Protein AF-A0A848Y3L2-F1 (afdb_monomer_lite)

Structure (mmCIF, N/CA/C/O backbone):
data_AF-A0A848Y3L2-F1
#
_entry.id   AF-A0A848Y3L2-F1
#
loop_
_atom_site.group_PDB
_atom_site.id
_atom_site.type_symbol
_atom_site.label_atom_id
_atom_site.label_alt_id
_atom_site.label_comp_id
_atom_site.label_asym_id
_atom_site.label_entity_id
_atom_site.label_seq_id
_atom_site.pdbx_PDB_ins_code
_atom_site.Cartn_x
_atom_site.Cartn_y
_atom_site.Cartn_z
_atom_site.occupancy
_atom_site.B_iso_or_equiv
_atom_site.auth_seq_id
_atom_site.auth_comp_id
_atom_site.auth_asym_id
_atom_site.auth_atom_id
_atom_site.pdbx_PDB_model_num
ATOM 1 N N . MET A 1 1 ? -10.957 -10.971 35.483 1.00 59.75 1 MET A N 1
ATOM 2 C CA . MET A 1 1 ? -10.360 -10.599 34.182 1.00 59.75 1 MET A CA 1
ATOM 3 C C . MET A 1 1 ? -11.388 -10.937 33.118 1.00 59.75 1 MET A C 1
ATOM 5 O O . MET A 1 1 ? -11.830 -12.078 33.107 1.00 59.75 1 MET A O 1
ATOM 9 N N . GLU A 1 2 ? -11.858 -9.978 32.313 1.00 57.75 2 GLU A N 1
ATOM 10 C CA . GLU A 1 2 ? -12.729 -10.335 31.183 1.00 57.75 2 GLU A CA 1
ATOM 11 C C . GLU A 1 2 ? -11.956 -11.264 30.236 1.00 57.75 2 GLU A C 1
ATOM 13 O O . GLU A 1 2 ? -10.840 -10.957 29.829 1.00 57.75 2 GLU A O 1
ATOM 18 N N . THR A 1 3 ? -12.539 -12.416 29.910 1.00 72.19 3 THR A N 1
ATOM 19 C CA . THR A 1 3 ? -11.888 -13.502 29.156 1.00 72.19 3 THR A CA 1
ATOM 20 C C . THR A 1 3 ? -11.605 -13.146 27.690 1.00 72.19 3 THR A C 1
ATOM 22 O O . THR A 1 3 ? -10.852 -13.845 27.022 1.00 72.19 3 THR A O 1
ATOM 25 N N . SER A 1 4 ? -12.189 -12.062 27.167 1.00 80.00 4 SER A N 1
ATOM 26 C CA . SER A 1 4 ? -12.080 -11.683 25.755 1.00 80.00 4 SER A CA 1
ATOM 27 C C . SER A 1 4 ? -11.459 -10.297 25.588 1.00 80.00 4 SER A C 1
ATOM 29 O O . SER A 1 4 ? -12.125 -9.272 25.746 1.00 80.00 4 SER A O 1
ATOM 31 N N .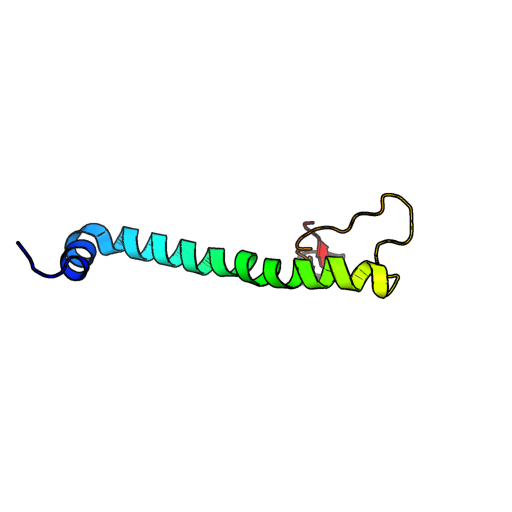 LEU A 1 5 ? -10.187 -10.277 25.181 1.00 82.75 5 LEU A N 1
ATOM 32 C CA . LEU A 1 5 ? -9.469 -9.061 24.782 1.00 82.75 5 LEU A CA 1
ATOM 33 C C . LEU A 1 5 ? -10.213 -8.276 23.698 1.00 82.75 5 LEU A C 1
ATOM 35 O O . LEU A 1 5 ? -10.235 -7.052 23.731 1.00 82.75 5 LEU A O 1
ATOM 39 N N . PHE A 1 6 ? -10.874 -8.972 22.773 1.00 84.25 6 PHE A N 1
ATOM 40 C CA . PHE A 1 6 ? -11.628 -8.332 21.700 1.00 84.25 6 PHE A CA 1
ATOM 41 C C . PHE A 1 6 ? -12.780 -7.473 22.241 1.00 84.25 6 PHE A C 1
ATOM 43 O O . PHE A 1 6 ? -12.938 -6.321 21.842 1.00 84.25 6 PHE A O 1
ATOM 50 N N . LYS A 1 7 ? -13.551 -8.001 23.202 1.00 84.69 7 LYS A N 1
ATOM 51 C CA . LYS A 1 7 ? -14.637 -7.258 23.864 1.00 84.69 7 LYS A CA 1
ATOM 52 C C . LYS A 1 7 ? -14.111 -6.042 24.621 1.00 84.69 7 LYS A C 1
ATOM 54 O O . LYS A 1 7 ? -14.719 -4.975 24.556 1.00 84.69 7 LYS A O 1
ATOM 59 N N . TYR A 1 8 ? -12.973 -6.197 25.293 1.00 86.56 8 TYR A N 1
ATOM 60 C CA . TYR A 1 8 ? -12.324 -5.114 26.022 1.00 86.56 8 TYR A CA 1
ATOM 61 C C . TYR A 1 8 ? -11.859 -3.985 25.086 1.00 86.56 8 TYR A C 1
ATOM 63 O O . TYR A 1 8 ? -12.244 -2.832 25.280 1.00 86.56 8 TYR A O 1
ATOM 71 N N . ILE A 1 9 ? -11.121 -4.317 24.021 1.00 86.38 9 ILE A N 1
ATOM 72 C CA . ILE A 1 9 ? -10.672 -3.363 22.991 1.00 86.38 9 ILE A CA 1
ATOM 73 C C . ILE A 1 9 ? -11.881 -2.655 22.370 1.00 86.38 9 ILE A C 1
ATOM 75 O O . ILE A 1 9 ? -11.915 -1.432 22.256 1.00 86.38 9 ILE A O 1
ATOM 79 N N . TRP A 1 10 ? -12.938 -3.395 22.045 1.00 86.88 10 TRP A N 1
ATOM 80 C CA . TRP A 1 10 ? -14.141 -2.800 21.472 1.00 86.88 10 TRP A CA 1
ATOM 81 C C . TRP A 1 10 ? -14.851 -1.828 22.42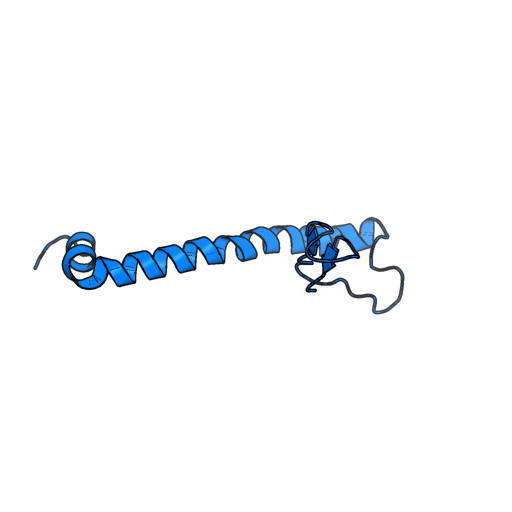8 1.00 86.88 10 TRP A C 1
ATOM 83 O O . TRP A 1 10 ? -15.335 -0.774 22.012 1.00 86.88 10 TRP A O 1
ATOM 93 N N . ARG A 1 11 ? -14.910 -2.145 23.724 1.00 87.62 11 ARG A N 1
ATOM 94 C CA . ARG A 1 11 ? -15.602 -1.312 24.716 1.00 87.62 11 ARG A CA 1
ATOM 95 C C . ARG A 1 11 ? -14.906 0.028 24.952 1.00 87.62 11 ARG A C 1
ATOM 97 O O . ARG A 1 11 ? -15.601 1.023 25.151 1.00 87.62 11 ARG A O 1
ATOM 104 N N . TYR A 1 12 ? -13.575 0.055 24.918 1.00 89.31 12 TYR A N 1
ATOM 105 C CA . TYR A 1 12 ? -12.796 1.233 25.311 1.00 89.31 12 TYR A CA 1
ATOM 106 C C . TYR A 1 12 ? -12.095 1.949 24.143 1.00 89.31 12 TYR A C 1
ATOM 108 O O . TYR A 1 12 ? -11.893 3.156 24.231 1.00 89.31 12 TYR A O 1
ATOM 116 N N . THR A 1 13 ? -11.767 1.266 23.038 1.00 91.19 13 THR A N 1
ATOM 117 C CA . THR A 1 13 ? -10.953 1.828 21.936 1.00 91.19 13 THR A CA 1
ATOM 118 C C . THR A 1 13 ? -11.512 1.583 20.524 1.00 91.19 13 THR A C 1
ATOM 120 O O . THR A 1 13 ? -10.795 1.775 19.541 1.00 91.19 13 THR A O 1
ATOM 123 N N . LYS A 1 14 ? -12.805 1.246 20.361 1.00 90.06 14 LYS A N 1
ATOM 124 C CA . LYS A 1 14 ? -13.427 0.960 19.040 1.00 90.06 14 LYS A CA 1
ATOM 125 C C . LYS A 1 14 ? -13.129 1.981 17.935 1.00 90.06 14 LYS A C 1
ATOM 127 O O . LYS A 1 14 ? -12.875 1.582 16.806 1.00 90.06 14 LYS A O 1
ATOM 132 N N . THR A 1 15 ? -13.140 3.281 18.235 1.00 92.50 15 THR A N 1
ATOM 133 C CA . THR A 1 15 ? -12.909 4.327 17.223 1.00 92.50 15 THR A CA 1
ATOM 134 C C . THR A 1 15 ? -11.483 4.262 16.681 1.00 92.50 15 THR A C 1
ATOM 136 O O . THR A 1 15 ? -11.273 4.327 15.474 1.00 92.50 15 THR A O 1
ATOM 139 N N . GLN A 1 16 ? -10.505 4.063 17.568 1.00 94.12 16 GLN A N 1
ATOM 140 C CA . GLN A 1 16 ? -9.101 3.894 17.193 1.00 94.12 16 GLN A CA 1
ATOM 141 C C . GLN A 1 16 ? -8.891 2.568 16.458 1.00 94.12 16 GLN A C 1
ATOM 143 O O . GLN A 1 16 ? -8.182 2.530 15.459 1.00 94.12 16 GLN A O 1
ATOM 148 N N . GLN A 1 17 ? -9.558 1.498 16.898 1.00 93.06 17 GLN A N 1
ATOM 149 C CA . GLN A 1 17 ? -9.488 0.195 16.240 1.00 93.06 17 GLN A CA 1
ATOM 150 C C . GLN A 1 17 ? -10.006 0.258 14.798 1.00 93.06 17 GLN A C 1
ATOM 152 O O . GLN A 1 17 ? -9.348 -0.249 13.894 1.00 93.06 17 GLN A O 1
ATOM 157 N N . ILE A 1 18 ? -11.154 0.905 14.567 1.00 95.00 18 ILE A N 1
ATOM 158 C CA . ILE A 1 18 ? -11.700 1.111 13.218 1.00 95.00 18 ILE A CA 1
ATOM 159 C C . ILE A 1 18 ? -10.727 1.942 12.379 1.00 95.00 18 ILE A C 1
ATOM 161 O O . ILE A 1 18 ? -10.465 1.586 11.237 1.00 95.00 18 ILE A O 1
ATOM 165 N N . TRP A 1 19 ? -10.142 3.001 12.946 1.00 96.31 19 TRP A N 1
ATOM 166 C CA . TRP A 1 19 ? -9.163 3.823 12.235 1.00 96.31 19 TRP A CA 1
ATOM 167 C C . TRP A 1 19 ? -7.929 3.026 11.792 1.00 96.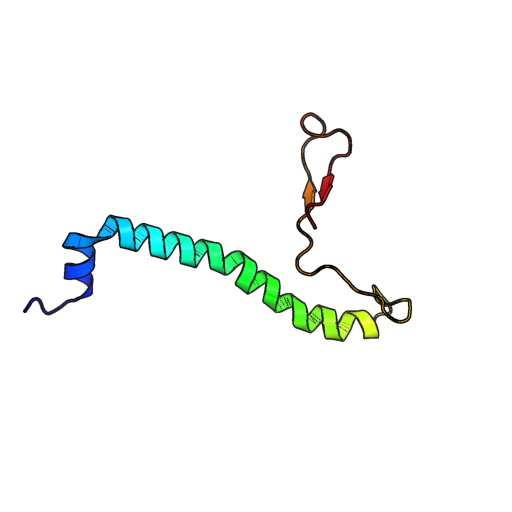31 19 TRP A C 1
ATOM 169 O O . TRP A 1 19 ? -7.516 3.112 10.638 1.00 96.31 19 TRP A O 1
ATOM 179 N N . ILE A 1 20 ? -7.385 2.190 12.679 1.00 95.12 20 ILE A N 1
ATOM 180 C CA . ILE A 1 20 ? -6.257 1.305 12.367 1.00 95.12 20 ILE A CA 1
ATOM 181 C C . ILE A 1 20 ? -6.640 0.307 11.271 1.00 95.12 20 ILE A C 1
ATOM 183 O O . ILE A 1 20 ? -5.884 0.130 10.319 1.00 95.12 20 ILE A O 1
ATOM 187 N N . LEU A 1 21 ? -7.817 -0.318 11.370 1.00 95.38 21 LEU A N 1
ATOM 188 C CA . LEU A 1 21 ? -8.304 -1.245 10.345 1.00 95.38 21 LEU A CA 1
ATOM 189 C C . LEU A 1 21 ? -8.448 -0.557 8.985 1.00 95.38 21 LEU A C 1
ATOM 191 O O . LEU A 1 21 ? -8.044 -1.128 7.976 1.00 95.38 21 LEU A O 1
ATOM 195 N N . THR A 1 22 ? -8.955 0.675 8.953 1.00 97.31 22 THR A N 1
ATOM 196 C CA . THR A 1 22 ? -9.042 1.475 7.727 1.00 97.31 22 THR A CA 1
ATOM 197 C C . THR A 1 22 ? -7.660 1.751 7.141 1.00 97.31 22 THR A C 1
ATOM 199 O O . THR A 1 22 ? -7.469 1.559 5.944 1.00 97.31 22 THR A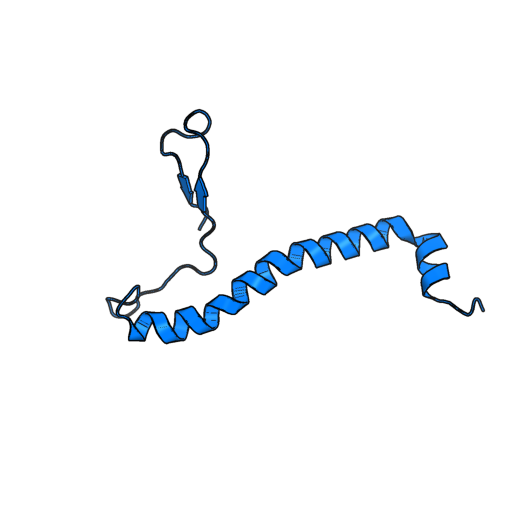 O 1
ATOM 202 N N . ILE A 1 23 ? -6.678 2.144 7.960 1.00 97.12 23 ILE A N 1
ATOM 203 C CA . ILE A 1 23 ? -5.298 2.364 7.495 1.00 97.12 23 ILE A CA 1
ATOM 204 C C . ILE A 1 23 ? -4.712 1.079 6.904 1.00 97.12 23 ILE A C 1
ATOM 206 O O . ILE A 1 23 ? -4.120 1.125 5.828 1.00 97.12 23 ILE A O 1
ATOM 210 N N . ILE A 1 24 ? -4.897 -0.062 7.575 1.00 96.69 24 ILE A N 1
ATOM 211 C CA . ILE A 1 24 ? -4.439 -1.369 7.082 1.00 96.69 24 ILE A CA 1
ATOM 212 C C . ILE A 1 24 ? -5.107 -1.704 5.747 1.00 96.69 24 ILE A C 1
ATOM 214 O O . ILE A 1 24 ? -4.460 -2.188 4.826 1.00 96.69 24 ILE A O 1
ATOM 218 N N . LEU A 1 25 ? -6.404 -1.441 5.619 1.00 97.31 25 LEU A N 1
ATOM 219 C CA . LEU A 1 25 ? -7.134 -1.736 4.393 1.00 97.31 25 LEU A CA 1
ATOM 220 C C . LEU A 1 25 ? -6.682 -0.835 3.236 1.00 97.31 25 LEU A C 1
ATOM 222 O O . LEU A 1 25 ? -6.512 -1.315 2.120 1.00 97.31 25 LEU A O 1
ATOM 226 N N . ILE A 1 26 ? -6.406 0.443 3.500 1.00 96.62 26 ILE A N 1
ATOM 227 C CA . ILE A 1 26 ? -5.826 1.362 2.510 1.00 96.62 26 ILE A CA 1
ATOM 228 C C . ILE A 1 26 ? -4.405 0.925 2.132 1.00 96.62 26 ILE A C 1
ATOM 230 O O . ILE A 1 26 ? -4.052 0.961 0.954 1.00 96.62 26 ILE A O 1
ATOM 234 N N . SER A 1 27 ? -3.595 0.465 3.091 1.00 94.94 27 SER A N 1
ATOM 235 C CA . SER A 1 27 ? -2.226 0.010 2.818 1.00 94.94 27 SER A CA 1
ATOM 236 C C . SER A 1 27 ? -2.164 -1.292 2.015 1.00 94.94 27 SER A C 1
ATOM 238 O O . SER A 1 27 ? -1.134 -1.572 1.399 1.00 94.94 27 SER A O 1
ATOM 240 N N . MET A 1 28 ? -3.267 -2.046 1.924 1.00 94.06 28 MET A N 1
ATOM 241 C CA . MET A 1 28 ? -3.354 -3.182 1.003 1.00 94.06 28 MET A CA 1
ATOM 242 C C . MET A 1 28 ? -3.207 -2.744 -0.457 1.00 94.06 28 MET A C 1
ATOM 244 O O . MET A 1 28 ? -2.608 -3.475 -1.237 1.00 94.06 28 MET A O 1
ATOM 248 N N . VAL A 1 29 ? -3.679 -1.552 -0.843 1.00 89.75 29 VAL A N 1
ATOM 249 C CA . VAL 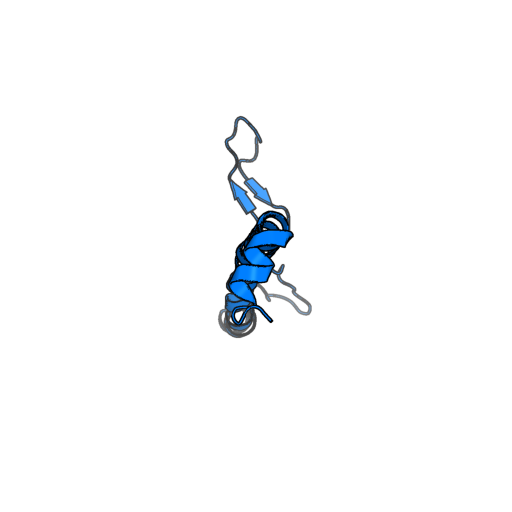A 1 29 ? -3.593 -1.075 -2.236 1.00 89.75 29 VAL A CA 1
ATOM 250 C C . VAL A 1 29 ? -2.143 -1.056 -2.753 1.00 89.75 29 VAL A C 1
ATOM 252 O O . VAL A 1 29 ? -1.861 -1.767 -3.720 1.00 89.75 29 VAL A O 1
ATOM 255 N N . PRO A 1 30 ? -1.186 -0.333 -2.131 1.00 88.00 30 PRO A N 1
ATOM 256 C CA . PRO A 1 30 ? 0.208 -0.377 -2.571 1.00 88.00 30 PRO A CA 1
ATOM 257 C C . PRO A 1 30 ? 0.851 -1.758 -2.381 1.00 88.00 30 PRO A C 1
ATOM 259 O O . PRO A 1 30 ? 1.689 -2.137 -3.197 1.00 88.00 30 PRO A O 1
ATOM 262 N N . TYR A 1 31 ? 0.453 -2.531 -1.360 1.00 89.44 31 TYR A N 1
ATOM 263 C CA . TYR A 1 31 ? 0.960 -3.895 -1.155 1.00 89.44 31 TYR A CA 1
ATOM 264 C C . TYR A 1 31 ? 0.662 -4.802 -2.355 1.00 89.44 31 TYR A C 1
ATOM 266 O O . TYR A 1 31 ? 1.563 -5.467 -2.861 1.00 89.44 31 TYR A O 1
ATOM 274 N N . PHE A 1 32 ? -0.576 -4.784 -2.851 1.00 88.81 32 PHE A N 1
ATOM 275 C CA . PHE A 1 32 ? -0.969 -5.567 -4.020 1.00 88.81 32 PHE A CA 1
ATOM 276 C C . PHE A 1 32 ? -0.302 -5.069 -5.302 1.00 88.81 32 PHE A C 1
ATOM 278 O O . PHE A 1 32 ? 0.171 -5.881 -6.092 1.00 88.81 32 PHE A O 1
ATOM 285 N N . LEU A 1 33 ? -0.204 -3.753 -5.499 1.00 85.94 33 LEU A N 1
ATOM 286 C CA . LEU A 1 33 ? 0.441 -3.193 -6.692 1.00 85.94 33 LEU A CA 1
ATOM 287 C C . LEU A 1 33 ? 1.942 -3.523 -6.756 1.00 85.94 33 LEU A C 1
ATOM 289 O O . LEU A 1 33 ? 2.496 -3.698 -7.843 1.00 85.94 33 LEU A O 1
ATOM 293 N N . ALA A 1 34 ? 2.602 -3.677 -5.605 1.00 87.69 34 ALA A N 1
ATOM 294 C CA . ALA A 1 34 ? 3.990 -4.119 -5.542 1.00 87.69 34 ALA A CA 1
ATOM 295 C C . ALA A 1 34 ? 4.188 -5.582 -5.989 1.00 87.69 34 ALA A C 1
ATOM 297 O O . ALA A 1 34 ? 5.300 -5.944 -6.367 1.00 87.69 34 ALA A O 1
ATOM 298 N N . LEU A 1 35 ? 3.144 -6.423 -6.006 1.00 87.94 35 LEU A N 1
ATOM 299 C CA . LEU A 1 35 ? 3.252 -7.828 -6.433 1.00 87.94 35 LEU A CA 1
ATOM 300 C C . LEU A 1 35 ? 3.532 -7.983 -7.933 1.00 87.94 35 LEU A C 1
ATOM 302 O O . LEU A 1 35 ? 4.096 -8.994 -8.346 1.00 87.94 35 LEU A O 1
ATOM 306 N N . ASP A 1 36 ? 3.189 -6.983 -8.746 1.00 83.12 36 ASP A N 1
ATOM 307 C CA . ASP A 1 36 ? 3.502 -6.975 -10.179 1.00 83.12 36 ASP A CA 1
ATOM 308 C C . ASP A 1 36 ? 4.949 -6.547 -10.461 1.00 83.12 36 ASP A C 1
ATOM 310 O O . ASP A 1 36 ? 5.464 -6.774 -11.561 1.00 83.12 36 ASP A O 1
ATOM 314 N N . LEU A 1 37 ? 5.629 -5.943 -9.480 1.00 84.38 37 LEU A N 1
ATOM 315 C CA . LEU A 1 37 ? 6.992 -5.440 -9.631 1.00 84.38 37 LEU A CA 1
ATOM 316 C C . LEU A 1 37 ? 7.995 -6.539 -10.020 1.00 84.38 37 LEU A C 1
ATOM 318 O O . LEU A 1 37 ? 8.708 -6.339 -11.005 1.00 84.38 37 LEU A O 1
ATOM 322 N N . PRO A 1 38 ? 8.050 -7.711 -9.351 1.00 84.31 38 PRO A N 1
ATOM 323 C CA . PRO A 1 38 ? 8.978 -8.775 -9.730 1.00 84.31 38 PRO A CA 1
ATOM 324 C C . PRO A 1 38 ? 8.746 -9.247 -11.165 1.00 84.31 38 PRO A C 1
ATOM 326 O O . PRO A 1 38 ? 9.693 -9.463 -11.918 1.00 84.31 38 PRO A O 1
ATOM 329 N N . LYS A 1 39 ? 7.477 -9.337 -11.581 1.00 83.62 39 LYS A N 1
ATOM 330 C CA . LYS A 1 39 ? 7.113 -9.713 -12.948 1.00 83.62 39 LYS A CA 1
ATOM 331 C C . LYS A 1 39 ? 7.622 -8.690 -13.963 1.00 83.62 39 LYS A C 1
ATOM 333 O O . LYS A 1 39 ? 8.121 -9.097 -15.008 1.00 83.62 39 LYS A O 1
ATOM 338 N N . ARG A 1 40 ? 7.512 -7.389 -13.675 1.00 80.25 40 ARG A N 1
ATOM 339 C CA . ARG A 1 40 ? 8.010 -6.311 -14.551 1.00 80.25 40 ARG A CA 1
ATOM 340 C C . ARG A 1 40 ? 9.536 -6.292 -14.632 1.00 80.25 40 ARG A C 1
ATOM 342 O O . ARG A 1 40 ? 10.065 -6.175 -15.730 1.00 80.25 40 ARG A O 1
ATOM 349 N N . ILE A 1 41 ? 10.229 -6.479 -13.508 1.00 81.94 41 ILE A N 1
ATOM 350 C CA . ILE A 1 41 ? 11.700 -6.521 -13.460 1.00 81.94 41 ILE A CA 1
ATOM 351 C C . ILE A 1 41 ? 12.248 -7.702 -14.267 1.00 81.94 41 ILE A C 1
ATOM 353 O O . ILE A 1 41 ? 13.254 -7.556 -14.952 1.00 81.94 41 ILE A O 1
ATOM 357 N N . VAL A 1 42 ? 11.590 -8.863 -14.212 1.00 82.12 42 VAL A N 1
ATOM 358 C CA . VAL A 1 42 ? 12.033 -10.049 -14.960 1.00 82.12 42 VAL A CA 1
ATOM 359 C C . VAL A 1 42 ? 11.624 -9.966 -16.431 1.00 82.12 42 VAL A C 1
ATOM 361 O O . VAL A 1 42 ? 12.453 -10.163 -17.314 1.00 82.12 42 VAL A O 1
ATOM 364 N N . ASN A 1 43 ? 10.356 -9.667 -16.721 1.00 83.38 43 ASN A N 1
ATOM 365 C CA . ASN A 1 43 ? 9.837 -9.744 -18.088 1.00 83.38 43 ASN A CA 1
ATOM 366 C C . ASN A 1 43 ? 10.135 -8.510 -18.942 1.00 83.38 43 ASN A C 1
ATOM 368 O O . ASN A 1 43 ? 10.195 -8.651 -20.158 1.00 83.38 43 ASN A O 1
ATOM 372 N N . GLY A 1 44 ? 10.310 -7.327 -18.347 1.00 79.31 44 GLY A N 1
ATOM 373 C CA . GLY A 1 44 ? 10.602 -6.092 -19.084 1.00 79.31 44 GLY A CA 1
ATOM 374 C C . GLY A 1 44 ? 11.865 -6.220 -19.943 1.00 79.31 44 GLY A C 1
ATOM 375 O O . GLY A 1 44 ? 11.767 -6.110 -21.167 1.00 79.31 44 GLY A O 1
ATOM 376 N N . PRO A 1 45 ? 13.022 -6.576 -19.349 1.00 78.00 45 PRO A N 1
ATOM 377 C CA . PRO A 1 45 ? 14.247 -6.825 -20.104 1.00 78.00 45 PRO A CA 1
ATOM 378 C C . PRO A 1 45 ? 14.115 -7.959 -21.134 1.00 78.00 45 PRO A C 1
ATOM 380 O O . PRO A 1 45 ? 14.635 -7.838 -22.237 1.00 78.00 45 PRO A O 1
ATOM 383 N N . ILE A 1 46 ? 13.384 -9.040 -20.818 1.00 74.50 46 ILE A N 1
ATOM 384 C CA . ILE A 1 46 ? 13.180 -10.177 -21.742 1.00 74.50 46 ILE A CA 1
ATOM 385 C C . ILE A 1 46 ? 12.363 -9.764 -22.976 1.00 74.50 46 ILE A C 1
ATOM 387 O O . ILE A 1 46 ? 12.623 -10.239 -24.078 1.00 74.50 46 ILE A O 1
ATOM 391 N N . GLN A 1 47 ? 11.367 -8.895 -22.798 1.00 74.19 47 GLN A N 1
ATOM 392 C CA . GLN A 1 47 ? 10.484 -8.426 -23.871 1.00 74.19 47 GLN A CA 1
ATOM 393 C C . GLN A 1 47 ? 11.067 -7.235 -24.644 1.00 74.19 47 GLN A C 1
ATOM 395 O O . GLN A 1 47 ? 10.432 -6.760 -25.583 1.00 74.19 47 GLN A O 1
ATOM 400 N N . GLY A 1 48 ? 12.257 -6.752 -24.265 1.00 67.75 48 GLY A N 1
ATOM 401 C CA . GLY A 1 48 ? 12.907 -5.601 -24.891 1.00 67.75 48 GLY A CA 1
ATOM 402 C C . GLY A 1 48 ? 12.171 -4.276 -24.674 1.00 67.75 48 GLY A C 1
ATOM 403 O O . GLY A 1 48 ? 12.414 -3.332 -25.415 1.00 67.75 48 GLY A O 1
ATOM 404 N N . GLN A 1 49 ? 11.265 -4.192 -23.692 1.00 69.00 49 GLN A N 1
ATOM 405 C CA . GLN A 1 49 ? 10.468 -2.992 -23.417 1.00 69.00 49 GLN A CA 1
ATOM 406 C C . GLN A 1 49 ? 10.950 -2.300 -22.137 1.00 69.00 49 GLN A C 1
ATOM 408 O O . GLN A 1 49 ? 11.082 -2.933 -21.089 1.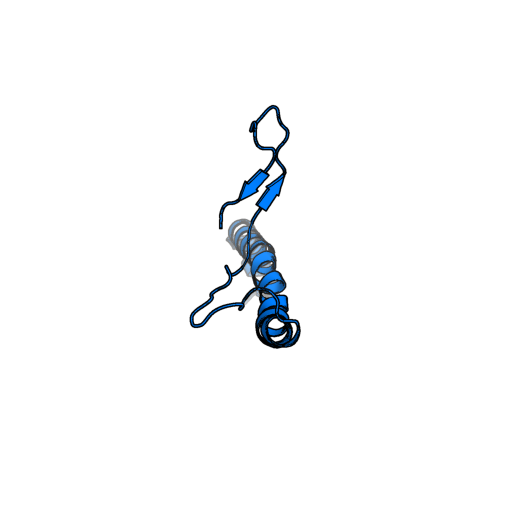00 69.00 49 GLN A O 1
ATOM 413 N N . GLY A 1 50 ? 11.177 -0.984 -22.205 1.00 63.72 50 GLY A N 1
ATOM 414 C CA . GLY A 1 50 ? 11.441 -0.135 -21.032 1.00 63.72 50 GLY A CA 1
ATOM 415 C C . GLY A 1 50 ? 12.890 -0.099 -20.531 1.00 63.72 50 GLY A C 1
ATOM 416 O O . GLY A 1 50 ? 13.181 0.674 -19.622 1.00 63.72 50 GLY A O 1
ATOM 417 N N . PHE A 1 51 ? 13.797 -0.875 -21.137 1.00 70.31 51 PHE A N 1
ATOM 418 C CA . PHE A 1 51 ? 15.233 -0.899 -20.821 1.00 70.31 51 PHE A CA 1
ATOM 419 C C . PHE A 1 51 ? 16.099 -0.856 -22.094 1.00 70.31 51 PHE A C 1
ATOM 421 O O . PHE A 1 51 ? 16.972 -1.692 -22.297 1.00 70.31 51 PHE A O 1
ATOM 428 N N . GLU A 1 52 ? 15.816 0.090 -22.991 1.00 71.62 52 GLU A N 1
ATOM 429 C CA . GLU A 1 52 ? 16.421 0.157 -24.336 1.00 71.62 52 GLU A CA 1
ATOM 430 C C . GLU A 1 52 ? 17.877 0.665 -24.350 1.00 71.62 52 GLU A C 1
ATOM 432 O O . GLU A 1 52 ? 18.573 0.510 -25.351 1.00 71.62 52 GLU A O 1
ATOM 437 N N . GLY A 1 53 ? 18.356 1.253 -23.250 1.00 72.25 53 GLY A N 1
ATOM 438 C CA . GLY A 1 53 ? 19.709 1.798 -23.129 1.00 72.25 53 GLY A CA 1
ATOM 439 C C . GLY A 1 53 ? 20.393 1.419 -21.817 1.00 72.25 53 GLY A C 1
ATOM 440 O O . GLY A 1 53 ? 19.739 1.079 -20.827 1.00 72.25 53 GLY A O 1
ATOM 441 N N . GLU A 1 54 ? 21.725 1.497 -21.797 1.00 72.56 54 GLU A N 1
ATOM 442 C CA . GLU A 1 54 ? 22.517 1.309 -20.579 1.00 72.56 54 GLU A CA 1
ATOM 443 C C . GLU A 1 54 ? 22.094 2.330 -19.511 1.00 72.56 54 GLU A C 1
ATOM 445 O O . GLU A 1 54 ? 22.091 3.537 -19.747 1.00 72.56 54 GLU A O 1
ATOM 450 N N . GLY A 1 55 ? 21.696 1.845 -18.332 1.00 72.81 55 GLY A N 1
ATOM 451 C CA . GLY A 1 55 ? 21.212 2.696 -17.239 1.00 72.81 55 GLY A CA 1
ATOM 452 C C . GLY A 1 55 ? 19.744 3.128 -17.343 1.00 72.81 55 GLY A C 1
ATOM 453 O O . GLY A 1 55 ? 19.314 3.974 -16.559 1.00 72.81 55 GLY A O 1
ATOM 454 N N . ALA A 1 56 ? 18.959 2.563 -18.264 1.00 76.81 56 ALA A N 1
ATOM 455 C CA . ALA A 1 56 ? 17.521 2.813 -18.321 1.00 76.81 56 ALA A CA 1
ATOM 456 C C . ALA A 1 56 ? 16.822 2.400 -17.009 1.00 76.81 56 ALA A C 1
ATOM 458 O O . ALA A 1 56 ? 17.083 1.335 -16.447 1.00 76.81 56 ALA A O 1
ATOM 459 N N . THR A 1 57 ? 15.921 3.252 -16.519 1.00 76.56 57 THR A N 1
ATOM 460 C CA . THR A 1 57 ? 15.116 3.007 -15.315 1.00 76.56 57 THR A CA 1
ATOM 461 C C . THR A 1 57 ? 13.638 3.175 -15.643 1.00 76.56 57 THR A C 1
ATOM 463 O O . THR A 1 57 ? 13.278 3.929 -16.546 1.00 76.56 57 THR A O 1
ATOM 466 N N . GLN A 1 58 ? 12.774 2.467 -14.915 1.00 77.25 58 GLN A N 1
ATOM 467 C CA . GLN A 1 58 ? 11.326 2.564 -15.078 1.00 77.25 58 GLN A CA 1
ATOM 468 C C . GLN A 1 58 ? 10.692 2.994 -13.748 1.00 77.25 58 GLN A C 1
ATOM 470 O O . GLN A 1 58 ? 11.084 2.458 -12.705 1.00 77.25 58 GLN A O 1
ATOM 475 N N . PRO A 1 59 ? 9.733 3.942 -13.747 1.00 78.38 59 PRO A N 1
ATOM 476 C CA . PRO A 1 59 ? 9.073 4.369 -12.521 1.00 78.38 59 PRO A CA 1
ATOM 477 C C . PRO A 1 59 ? 8.346 3.202 -11.845 1.00 78.38 59 PRO A C 1
ATOM 479 O O . PRO A 1 59 ? 7.638 2.411 -12.478 1.00 78.38 59 PRO A O 1
ATOM 482 N N . PHE A 1 60 ? 8.518 3.107 -10.527 1.00 77.25 60 PHE A N 1
ATOM 483 C CA . PHE A 1 60 ? 7.752 2.196 -9.691 1.00 77.25 60 PHE A CA 1
ATOM 484 C C . PHE A 1 60 ? 6.389 2.821 -9.400 1.00 77.25 60 PHE A C 1
ATOM 486 O O . PHE A 1 60 ? 6.327 3.938 -8.899 1.00 77.25 60 PHE A O 1
ATOM 493 N N . LEU A 1 61 ? 5.316 2.069 -9.670 1.00 76.94 61 LEU A N 1
ATOM 494 C CA . LEU A 1 61 ? 3.938 2.476 -9.391 1.00 76.94 61 LEU A CA 1
ATOM 495 C C . LEU A 1 61 ? 3.507 3.762 -10.139 1.00 76.94 61 LEU A C 1
ATOM 497 O O . LEU A 1 61 ? 3.177 4.748 -9.484 1.00 76.94 61 LEU A O 1
ATOM 501 N N . PRO A 1 62 ? 3.478 3.779 -11.490 1.00 75.56 62 PRO A N 1
ATOM 502 C CA . PRO A 1 62 ? 3.015 4.953 -12.229 1.00 75.56 62 PRO A CA 1
ATOM 503 C C . PRO A 1 62 ? 1.536 5.200 -11.916 1.00 75.56 62 PRO A C 1
ATOM 505 O O . PRO A 1 62 ? 0.667 4.402 -12.280 1.00 75.56 62 PRO A O 1
ATOM 508 N N . VAL A 1 63 ? 1.254 6.283 -11.195 1.00 75.12 63 VAL A N 1
ATOM 509 C CA . VAL A 1 63 ? -0.112 6.685 -10.849 1.00 75.12 63 VAL A CA 1
ATOM 510 C C . VAL A 1 63 ? -0.546 7.746 -11.852 1.00 75.12 63 VAL A C 1
ATOM 512 O O . VAL A 1 63 ? -0.152 8.911 -11.756 1.00 75.12 63 VAL A O 1
ATOM 515 N N . ALA A 1 64 ? -1.354 7.324 -12.822 1.00 73.56 64 ALA A N 1
ATOM 516 C CA . ALA A 1 64 ? -1.984 8.198 -13.801 1.00 73.56 64 ALA A CA 1
ATOM 517 C C . ALA A 1 64 ? -3.495 8.239 -13.556 1.00 73.56 64 ALA A C 1
ATOM 519 O O . ALA A 1 64 ? -4.138 7.198 -13.410 1.00 73.56 64 ALA A O 1
ATOM 520 N N . PHE A 1 65 ? -4.051 9.446 -13.508 1.00 76.06 65 PHE A N 1
ATOM 521 C CA . PHE A 1 65 ? -5.490 9.660 -13.421 1.00 76.06 65 PHE A CA 1
ATOM 522 C C . PHE A 1 65 ? -5.978 10.314 -14.705 1.00 76.06 65 PHE A C 1
ATOM 524 O O . PHE A 1 65 ? -5.552 11.426 -15.032 1.00 76.06 65 PHE A O 1
ATOM 531 N N . ASP A 1 66 ? -6.898 9.646 -15.397 1.00 74.94 66 ASP A N 1
ATOM 532 C CA . ASP A 1 66 ? -7.654 10.266 -16.477 1.00 74.94 66 ASP A CA 1
ATOM 533 C C . ASP A 1 66 ? -8.720 11.161 -15.854 1.00 74.94 66 ASP A C 1
ATOM 535 O O . ASP A 1 66 ? -9.704 10.705 -15.262 1.00 74.94 66 ASP A O 1
ATOM 539 N N . VAL A 1 67 ? -8.469 12.461 -15.923 1.00 80.75 67 VAL A N 1
ATOM 540 C CA . VAL A 1 67 ? -9.358 13.483 -15.392 1.00 80.75 67 VAL A CA 1
ATOM 541 C C . VAL A 1 67 ? -10.184 14.071 -16.533 1.00 80.75 67 VAL A C 1
ATOM 543 O O . VAL A 1 67 ? -9.673 14.279 -17.634 1.00 80.75 67 VAL A O 1
ATOM 546 N N . PRO A 1 68 ? -11.470 14.374 -16.302 1.00 79.94 68 PRO A N 1
ATOM 547 C CA . PRO A 1 68 ? -12.302 14.995 -17.319 1.00 79.94 68 PRO A CA 1
ATOM 548 C C . PRO A 1 68 ? -11.681 16.293 -17.848 1.00 79.94 68 PRO A C 1
ATOM 550 O O . PRO A 1 68 ? -11.121 17.078 -17.081 1.00 79.94 68 PRO A O 1
ATOM 553 N N . VAL A 1 69 ? -11.860 16.558 -19.146 1.00 77.12 69 VAL A N 1
ATOM 554 C CA . VAL A 1 69 ? -11.299 17.731 -19.850 1.00 77.12 69 VAL A CA 1
ATOM 555 C C . VAL A 1 69 ? -11.668 19.067 -19.186 1.00 77.12 69 VAL A C 1
ATOM 557 O O . VAL A 1 69 ? -10.932 20.041 -19.308 1.00 77.12 69 VAL A O 1
ATOM 560 N N . TRP A 1 70 ? -12.773 19.120 -18.431 1.00 79.69 70 TRP A N 1
ATOM 561 C CA . TRP A 1 70 ? -13.168 20.317 -17.682 1.00 79.69 70 TRP A CA 1
ATOM 562 C C . TRP A 1 70 ? -12.256 20.628 -16.482 1.00 79.69 70 TRP A C 1
ATOM 564 O O . TRP A 1 70 ? -12.218 21.772 -16.037 1.00 79.69 70 TRP A O 1
ATOM 574 N N . ILE A 1 71 ? -11.566 19.625 -15.926 1.00 77.44 71 ILE A N 1
ATOM 575 C CA . ILE A 1 71 ? -10.610 19.776 -14.817 1.00 77.44 71 ILE A CA 1
ATOM 576 C C . ILE A 1 71 ? -9.215 20.036 -15.376 1.00 77.44 71 ILE A C 1
ATOM 578 O O . ILE A 1 71 ? -8.481 20.865 -14.840 1.00 77.44 71 ILE A O 1
ATOM 582 N N . TRP A 1 72 ? -8.843 19.329 -16.449 1.00 71.25 72 TRP A N 1
ATOM 583 C CA . TRP A 1 72 ? -7.507 19.433 -17.019 1.00 71.25 72 TRP A CA 1
ATOM 584 C C . TRP A 1 72 ? -7.482 19.217 -18.532 1.00 71.25 72 TRP A C 1
ATOM 586 O O . TRP A 1 72 ? -7.968 18.213 -19.046 1.00 71.25 72 TRP A O 1
ATOM 596 N N . SER A 1 73 ? -6.876 20.164 -19.255 1.00 68.25 73 SER A N 1
ATOM 597 C CA . SER A 1 73 ? -6.938 20.238 -20.722 1.00 68.25 73 SER A CA 1
ATOM 598 C C . SER A 1 73 ? -6.181 19.118 -21.448 1.00 68.25 73 SER A C 1
ATOM 600 O O . SER A 1 73 ? -6.444 18.901 -22.628 1.00 68.25 73 SER A O 1
ATOM 602 N N . SER A 1 74 ? -5.246 18.424 -20.790 1.00 66.50 74 SER A N 1
ATOM 603 C CA . SER A 1 74 ? -4.495 17.299 -21.371 1.00 66.50 74 SER A CA 1
ATOM 604 C C . SER A 1 74 ? -5.116 15.928 -21.077 1.00 66.50 74 SER A C 1
ATOM 606 O O . SER A 1 74 ? -4.550 14.921 -21.485 1.00 66.50 74 SER A O 1
ATOM 608 N N . GLY A 1 75 ? -6.253 15.868 -20.368 1.00 65.31 75 GLY A N 1
ATOM 609 C CA . GLY A 1 75 ? -7.008 14.636 -20.090 1.00 65.31 75 GLY A CA 1
ATOM 610 C C . GLY A 1 75 ? -6.374 13.678 -19.074 1.00 65.31 75 GLY A C 1
ATOM 611 O O . GLY A 1 75 ? -7.098 12.949 -18.407 1.00 65.31 75 GLY A O 1
ATOM 612 N N . THR A 1 76 ? -5.056 13.724 -18.877 1.00 67.62 76 THR A N 1
ATOM 613 C CA . THR A 1 76 ? -4.347 12.827 -17.952 1.00 67.62 76 THR A CA 1
ATOM 614 C C . THR A 1 76 ? -3.402 13.616 -17.046 1.00 67.62 76 THR A C 1
ATOM 616 O O . THR A 1 76 ? -2.650 14.480 -17.508 1.00 67.62 76 THR A O 1
ATOM 619 N N . ILE A 1 77 ? -3.444 13.319 -15.743 1.00 71.06 77 ILE A N 1
ATOM 620 C CA . ILE A 1 77 ? -2.464 13.770 -14.745 1.00 71.06 77 ILE A CA 1
ATOM 621 C C . ILE A 1 77 ? -1.595 12.568 -14.372 1.00 71.06 77 ILE A C 1
ATOM 623 O O . ILE A 1 77 ? -2.070 11.629 -13.733 1.00 71.06 77 ILE A O 1
ATOM 627 N N . THR A 1 78 ? -0.322 12.607 -14.759 1.00 67.69 78 THR A N 1
ATOM 628 C CA . THR A 1 78 ? 0.707 11.647 -14.337 1.00 67.69 78 THR A CA 1
ATOM 629 C C . THR A 1 78 ? 1.431 12.209 -13.119 1.00 67.69 78 THR A C 1
ATOM 631 O O . THR A 1 78 ? 2.092 13.243 -13.224 1.00 67.69 78 THR A O 1
ATOM 634 N N . LEU A 1 79 ? 1.278 11.570 -11.958 1.00 63.84 79 LEU A N 1
ATOM 635 C CA . LEU A 1 79 ? 1.922 12.029 -10.723 1.00 63.84 79 LEU A CA 1
ATOM 636 C C . LEU A 1 79 ? 3.356 11.498 -10.575 1.00 63.84 79 LEU A C 1
ATOM 638 O O . LEU A 1 79 ? 4.165 12.169 -9.937 1.00 63.84 79 LEU A O 1
ATOM 642 N N . PHE A 1 80 ? 3.659 10.336 -11.167 1.00 56.09 80 PHE A N 1
ATOM 643 C CA . PHE A 1 80 ? 4.949 9.636 -11.101 1.00 56.09 80 PHE A CA 1
ATOM 644 C C . PHE A 1 80 ? 5.164 8.776 -12.349 1.00 56.09 80 PHE A C 1
ATOM 646 O O . PHE A 1 80 ? 4.151 8.230 -12.850 1.00 56.09 80 PHE A O 1
#

Sequence (80 aa):
METSLFKYIWRYTKTQQIWILTIILISMVPYFLALDLPKRIVNGPIQGQGFEGEGATQPFLPVAFDVPVWIWSSGTITLF

Secondary structure (DSSP, 8-state):
--S-HHHHHHHHHHHHHHHHHHHHHHHHHHHHHHTTHHHHHHHHHHTT-S--STT----SS--EEE--TTT-TTSEEE--

Foldseek 3Di:
DPPDPVVVCCVPPVVVVVVVVVVVVVVVVVVVLCVCVVVCVVVCVVVCHQCVDDPGDDDRPFDKDQDPCVVPVVRIDTPD

Radius of gyration: 21.52 Å; chains: 1; bounding box: 38×34×59 Å

pLDDT: mean 80.66, std 10.22, range [56.09, 97.31]